Protein AF-A0A525J4W5-F1 (afdb_monomer_lite)

Structure (mmCIF, N/CA/C/O backbone):
data_AF-A0A525J4W5-F1
#
_entry.id   AF-A0A525J4W5-F1
#
loop_
_atom_site.group_PDB
_atom_site.id
_atom_site.type_symbol
_atom_site.label_atom_id
_atom_site.label_alt_id
_atom_site.label_comp_id
_atom_site.label_asym_id
_atom_site.label_entity_id
_atom_site.label_seq_id
_atom_site.pdbx_PDB_ins_code
_atom_site.Cartn_x
_atom_site.Cartn_y
_atom_site.Cartn_z
_atom_site.occupancy
_atom_site.B_iso_or_equiv
_atom_site.auth_seq_id
_atom_site.auth_comp_id
_atom_site.auth_asym_id
_atom_site.auth_atom_id
_atom_site.pdbx_PDB_model_num
ATOM 1 N N . MET A 1 1 ? 11.379 -13.369 -15.551 1.00 76.50 1 MET A N 1
ATOM 2 C CA . MET A 1 1 ? 10.870 -12.476 -14.493 1.00 76.50 1 MET A CA 1
ATOM 3 C C . MET A 1 1 ? 11.887 -11.374 -14.277 1.00 76.50 1 MET A C 1
ATOM 5 O O . MET A 1 1 ? 13.053 -11.685 -14.052 1.00 76.50 1 MET A O 1
ATOM 9 N N . SER A 1 2 ? 11.484 -10.116 -14.409 1.00 96.88 2 SER A N 1
ATOM 10 C CA . SER A 1 2 ? 12.323 -8.958 -14.116 1.00 96.88 2 SER A CA 1
ATOM 11 C C . SER A 1 2 ? 12.387 -8.702 -12.607 1.00 96.88 2 SER A C 1
ATOM 13 O O . SER A 1 2 ? 11.524 -9.134 -11.840 1.00 96.88 2 SER A O 1
ATOM 15 N N . MET A 1 3 ? 13.409 -7.968 -12.163 1.00 97.56 3 MET A N 1
ATOM 16 C CA . MET A 1 3 ? 13.510 -7.566 -10.757 1.00 97.56 3 MET A CA 1
ATOM 17 C C . MET A 1 3 ? 12.308 -6.714 -10.323 1.00 97.56 3 MET A C 1
ATOM 19 O O . MET A 1 3 ? 11.865 -6.820 -9.184 1.00 97.56 3 MET A O 1
ATOM 23 N N . ASP A 1 4 ? 11.769 -5.881 -11.215 1.00 97.81 4 ASP A N 1
ATOM 24 C CA . ASP A 1 4 ? 10.604 -5.051 -10.909 1.00 97.81 4 ASP A CA 1
ATOM 25 C C . ASP A 1 4 ? 9.332 -5.893 -10.724 1.00 97.81 4 ASP A C 1
ATOM 27 O O . ASP A 1 4 ? 8.595 -5.701 -9.757 1.00 97.81 4 ASP A O 1
ATOM 31 N N . GLU A 1 5 ? 9.139 -6.916 -11.564 1.00 98.12 5 GLU A N 1
ATOM 32 C CA . GLU A 1 5 ? 8.046 -7.884 -11.413 1.00 98.12 5 GLU A CA 1
ATOM 33 C C . GLU A 1 5 ? 8.126 -8.616 -10.069 1.00 98.12 5 GLU A C 1
ATOM 35 O O . GLU A 1 5 ? 7.115 -8.743 -9.377 1.00 98.12 5 GLU A O 1
ATOM 40 N N . LEU A 1 6 ? 9.327 -9.042 -9.660 1.00 98.50 6 LEU A N 1
ATOM 41 C CA . LEU A 1 6 ? 9.544 -9.685 -8.360 1.00 98.50 6 LEU A CA 1
ATOM 42 C C . LEU A 1 6 ? 9.205 -8.745 -7.195 1.00 98.50 6 LEU A C 1
ATOM 44 O O . LEU A 1 6 ? 8.555 -9.161 -6.234 1.00 98.50 6 LEU A O 1
ATOM 48 N N . LYS A 1 7 ? 9.585 -7.464 -7.286 1.00 98.50 7 LYS A N 1
ATOM 49 C CA . LYS A 1 7 ? 9.230 -6.452 -6.278 1.00 98.50 7 LYS A CA 1
ATOM 50 C C . LYS A 1 7 ? 7.721 -6.251 -6.192 1.00 98.50 7 LYS A C 1
ATOM 52 O O . LYS A 1 7 ? 7.173 -6.214 -5.091 1.00 98.50 7 LYS A O 1
ATOM 57 N N . ARG A 1 8 ? 7.038 -6.168 -7.334 1.00 98.31 8 ARG A N 1
ATOM 58 C CA . ARG A 1 8 ? 5.581 -6.014 -7.383 1.00 98.31 8 ARG A CA 1
ATOM 59 C C . ARG A 1 8 ? 4.850 -7.233 -6.815 1.00 98.31 8 ARG A C 1
ATOM 61 O O . ARG A 1 8 ? 3.877 -7.065 -6.085 1.00 98.31 8 ARG A O 1
ATOM 68 N N . GLN A 1 9 ? 5.338 -8.446 -7.079 1.00 98.44 9 GLN A N 1
ATOM 69 C CA . GLN A 1 9 ? 4.793 -9.676 -6.491 1.00 98.44 9 GLN A CA 1
ATOM 70 C C . GLN A 1 9 ? 4.983 -9.724 -4.971 1.00 98.44 9 GLN A C 1
ATOM 72 O O . GLN A 1 9 ? 4.029 -10.013 -4.250 1.00 98.44 9 GLN A O 1
ATOM 77 N N . AL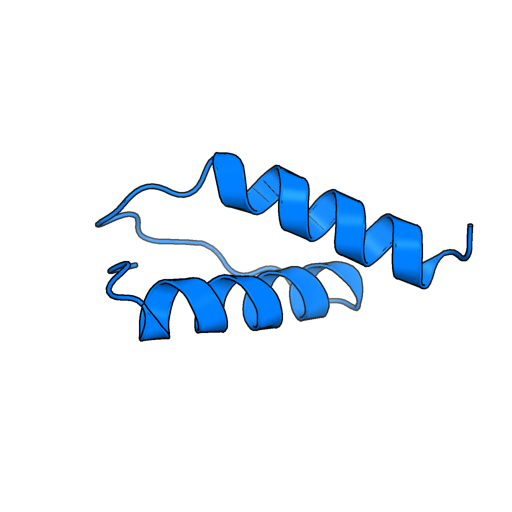A A 1 10 ? 6.175 -9.382 -4.473 1.00 98.44 10 ALA A N 1
ATOM 78 C CA . ALA A 1 10 ? 6.437 -9.308 -3.036 1.00 98.44 10 ALA A CA 1
ATOM 79 C C . ALA A 1 10 ? 5.515 -8.290 -2.340 1.00 98.44 10 ALA A C 1
ATOM 81 O O . ALA A 1 10 ? 4.923 -8.594 -1.304 1.00 98.44 10 ALA A O 1
ATOM 82 N N . ALA A 1 11 ? 5.331 -7.112 -2.944 1.00 98.50 11 ALA A N 1
ATOM 83 C CA . ALA A 1 11 ? 4.394 -6.098 -2.466 1.00 98.50 11 ALA A CA 1
ATOM 84 C C . ALA A 1 11 ? 2.936 -6.598 -2.451 1.00 98.50 11 ALA A C 1
ATOM 86 O O . ALA A 1 11 ? 2.226 -6.408 -1.464 1.00 98.50 11 ALA A O 1
ATOM 87 N N . GLY A 1 12 ? 2.498 -7.289 -3.509 1.00 98.38 12 GLY A N 1
ATOM 88 C CA . GLY A 1 12 ? 1.171 -7.907 -3.575 1.00 98.38 12 GLY A CA 1
ATOM 89 C C . GLY A 1 12 ? 0.948 -8.956 -2.483 1.00 98.38 12 GLY A C 1
ATOM 90 O O . GLY A 1 12 ? -0.084 -8.936 -1.817 1.00 98.38 12 GLY A O 1
ATOM 91 N N . ARG A 1 13 ? 1.943 -9.814 -2.227 1.00 98.50 13 ARG A N 1
ATOM 92 C CA . ARG A 1 13 ? 1.871 -10.819 -1.157 1.00 98.50 13 ARG A CA 1
ATOM 93 C C . ARG A 1 13 ? 1.785 -10.184 0.230 1.00 98.50 13 ARG A C 1
ATOM 95 O O . ARG A 1 13 ? 1.057 -10.695 1.079 1.00 98.50 13 ARG A O 1
ATOM 102 N N . ALA A 1 14 ? 2.505 -9.083 0.460 1.00 98.31 14 ALA A N 1
ATOM 103 C CA . ALA A 1 14 ? 2.459 -8.341 1.718 1.00 98.31 14 ALA A CA 1
ATOM 104 C C . ALA A 1 14 ? 1.066 -7.744 1.992 1.00 98.31 14 ALA A C 1
ATOM 106 O O . ALA A 1 14 ? 0.622 -7.720 3.138 1.00 98.31 14 ALA A O 1
ATOM 107 N N . LEU A 1 15 ? 0.336 -7.325 0.951 1.00 97.62 15 LEU A N 1
ATOM 108 C CA . LEU A 1 15 ? -1.021 -6.786 1.098 1.00 97.62 15 LEU A CA 1
ATOM 109 C C . LEU A 1 15 ? -2.042 -7.793 1.619 1.00 97.62 15 LEU A C 1
ATOM 111 O O . LEU A 1 15 ? -3.049 -7.389 2.191 1.00 97.62 15 LEU A O 1
ATOM 115 N N . GLU A 1 16 ? -1.822 -9.094 1.453 1.00 97.75 16 GLU A N 1
ATOM 116 C CA . GLU A 1 16 ? -2.708 -10.116 2.027 1.00 97.75 16 GLU A CA 1
ATOM 117 C C . GLU A 1 16 ? -2.705 -10.122 3.563 1.00 97.75 16 GLU A C 1
ATOM 119 O O . GLU A 1 16 ? -3.635 -10.640 4.174 1.00 97.75 16 GLU A O 1
ATOM 124 N N . PHE A 1 17 ? -1.689 -9.528 4.192 1.00 97.94 17 PHE A N 1
ATOM 125 C CA . PHE A 1 17 ? -1.605 -9.405 5.647 1.00 97.94 17 PHE A CA 1
ATOM 126 C C . PHE A 1 17 ? -2.256 -8.125 6.183 1.00 97.94 17 PHE A C 1
ATOM 128 O O . PHE A 1 17 ? -2.457 -8.014 7.393 1.00 97.94 17 PHE A O 1
ATOM 135 N N . VAL A 1 18 ? -2.600 -7.176 5.306 1.00 97.69 18 VAL A N 1
ATOM 136 C CA . VAL A 1 18 ? -3.289 -5.940 5.687 1.00 97.69 18 VAL A CA 1
ATOM 137 C C . VAL A 1 18 ? -4.758 -6.240 5.956 1.00 97.69 18 VAL A C 1
ATOM 139 O O . VAL A 1 18 ? -5.437 -6.864 5.139 1.00 97.69 18 VAL A O 1
ATOM 142 N N . ARG A 1 19 ? -5.245 -5.770 7.102 1.00 96.88 19 ARG A N 1
ATOM 143 C CA . ARG A 1 19 ? -6.643 -5.869 7.522 1.00 96.88 19 ARG A CA 1
ATOM 144 C C . ARG A 1 19 ? -7.212 -4.472 7.724 1.00 96.88 19 ARG A C 1
ATOM 146 O O . ARG A 1 19 ? -6.466 -3.535 7.994 1.00 96.88 19 ARG A O 1
ATOM 153 N N . ASP A 1 20 ? -8.526 -4.379 7.605 1.00 97.69 20 ASP A N 1
ATOM 154 C CA . ASP A 1 20 ? -9.274 -3.149 7.836 1.00 97.69 20 ASP A CA 1
ATOM 155 C C . ASP A 1 20 ? -9.025 -2.589 9.250 1.00 97.69 20 ASP A C 1
ATOM 157 O O . ASP A 1 20 ? -8.895 -3.346 10.219 1.00 97.69 20 ASP A O 1
ATOM 161 N N . GLY A 1 21 ? -8.893 -1.269 9.352 1.00 97.75 21 GLY A N 1
ATOM 162 C CA . GLY A 1 21 ? -8.604 -0.525 10.578 1.00 97.75 21 GLY A CA 1
ATOM 163 C C . GLY A 1 21 ? -7.155 -0.600 11.079 1.00 97.75 21 GLY A C 1
ATOM 164 O O . GLY A 1 21 ? -6.859 -0.103 12.171 1.00 97.75 21 GLY A O 1
ATOM 165 N N . MET A 1 22 ? -6.230 -1.228 10.343 1.00 98.25 22 MET A N 1
ATOM 166 C CA . MET A 1 22 ? -4.819 -1.292 10.744 1.00 98.25 22 MET A CA 1
ATOM 167 C C . MET A 1 22 ? -4.102 0.040 10.534 1.00 98.25 22 MET A C 1
ATOM 169 O O . MET A 1 22 ? -4.065 0.539 9.422 1.00 98.25 22 MET A O 1
ATOM 173 N N . LYS A 1 23 ? -3.366 0.519 11.546 1.00 98.06 23 LYS A N 1
ATOM 174 C CA . LYS A 1 23 ? -2.352 1.569 11.349 1.00 98.06 23 LYS A CA 1
ATOM 175 C C . LYS A 1 23 ? -1.100 0.970 10.716 1.00 98.06 23 LYS A C 1
ATOM 177 O O . LYS A 1 23 ? -0.413 0.165 11.349 1.00 98.06 23 LYS A O 1
ATOM 182 N N . LEU A 1 24 ? -0.790 1.370 9.486 1.00 97.56 24 LEU A N 1
ATOM 183 C CA . LEU A 1 24 ? 0.335 0.823 8.725 1.00 97.56 24 LEU A CA 1
ATOM 184 C C . LEU A 1 24 ? 1.582 1.714 8.79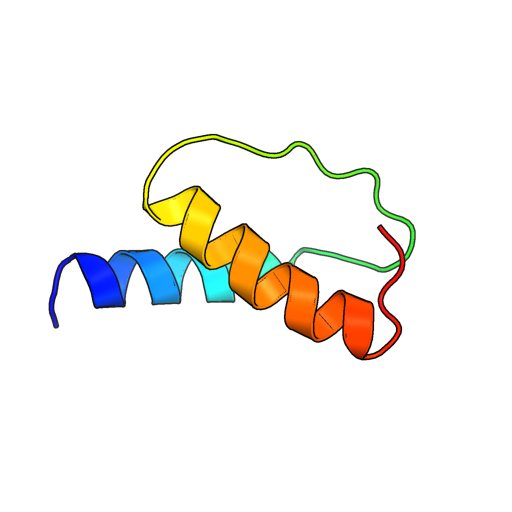1 1.00 97.56 24 LEU A C 1
ATOM 186 O O . LEU A 1 24 ? 1.521 2.924 8.589 1.00 97.56 24 LEU A O 1
ATOM 190 N N . GLY A 1 25 ? 2.744 1.093 9.004 1.00 97.81 25 GLY A N 1
ATOM 191 C CA . GLY A 1 25 ? 4.036 1.729 8.750 1.00 97.81 25 GLY A CA 1
ATOM 192 C C . GLY A 1 25 ? 4.390 1.644 7.265 1.00 97.81 25 GLY A C 1
ATOM 193 O O . GLY A 1 25 ? 4.372 0.556 6.689 1.00 97.81 25 GLY A O 1
ATOM 194 N N . LEU A 1 26 ? 4.736 2.772 6.643 1.00 97.62 26 LEU A N 1
ATOM 195 C CA . LEU A 1 26 ? 5.128 2.820 5.233 1.00 97.62 26 LEU A CA 1
ATOM 196 C C . LEU A 1 26 ? 6.649 2.910 5.101 1.00 97.62 26 LEU A C 1
ATOM 198 O O . LEU A 1 26 ? 7.271 3.889 5.511 1.00 97.62 26 LEU A O 1
ATOM 202 N N . GLY A 1 27 ? 7.246 1.868 4.521 1.00 95.69 27 GLY A N 1
ATOM 203 C CA . GLY A 1 27 ? 8.662 1.866 4.163 1.00 95.69 27 GLY A CA 1
ATOM 204 C C . GLY A 1 27 ? 8.963 2.736 2.937 1.00 95.69 27 GLY A C 1
ATOM 205 O O . GLY A 1 27 ? 8.065 3.251 2.273 1.00 95.69 27 GLY A O 1
ATOM 206 N N . THR A 1 28 ? 10.244 2.852 2.593 1.00 97.62 28 THR A N 1
ATOM 207 C CA . THR A 1 28 ? 10.720 3.571 1.401 1.00 97.62 28 THR A CA 1
ATOM 208 C C . THR A 1 28 ? 11.419 2.629 0.415 1.00 97.62 28 THR A C 1
ATOM 210 O O . THR A 1 28 ? 11.812 1.513 0.752 1.00 97.62 28 THR A O 1
ATOM 213 N N . GLY A 1 29 ? 11.554 3.068 -0.841 1.00 97.88 29 GLY A N 1
ATOM 214 C CA . GLY A 1 29 ? 12.219 2.319 -1.912 1.00 97.88 29 GLY A CA 1
ATOM 215 C C . GLY A 1 29 ? 11.267 1.713 -2.948 1.00 97.88 29 GLY A C 1
ATOM 216 O O . GLY A 1 29 ? 10.045 1.737 -2.813 1.00 97.88 29 GLY A O 1
ATOM 217 N N . SER A 1 30 ? 11.847 1.172 -4.023 1.00 98.00 30 SER A N 1
AT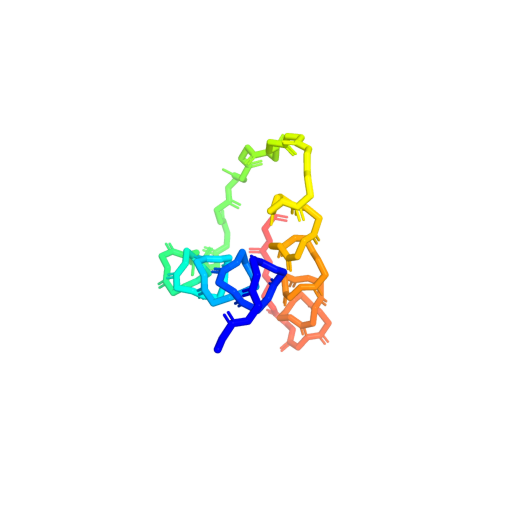OM 218 C CA . SER A 1 30 ? 11.095 0.716 -5.210 1.00 98.00 30 SER A CA 1
ATOM 219 C C . SER A 1 30 ? 10.067 -0.388 -4.927 1.00 98.00 30 SER A C 1
ATOM 221 O O . SER A 1 30 ? 9.023 -0.409 -5.564 1.00 98.00 30 SER A O 1
ATOM 223 N N . THR A 1 31 ? 10.299 -1.262 -3.945 1.00 98.19 31 THR A N 1
ATOM 224 C CA . THR A 1 31 ? 9.309 -2.276 -3.536 1.00 98.19 31 THR A CA 1
ATOM 225 C C . THR A 1 31 ? 8.155 -1.666 -2.741 1.00 98.19 31 THR A C 1
ATOM 227 O O . THR A 1 31 ? 6.997 -2.001 -2.977 1.00 98.19 31 THR A O 1
ATOM 230 N N . ALA A 1 32 ? 8.455 -0.736 -1.827 1.00 98.44 32 ALA A N 1
ATOM 231 C CA . ALA A 1 32 ? 7.436 -0.046 -1.039 1.00 98.44 32 ALA A CA 1
ATOM 232 C C . ALA A 1 32 ? 6.528 0.818 -1.927 1.00 98.44 32 ALA A C 1
ATOM 234 O O . ALA A 1 32 ? 5.325 0.874 -1.694 1.00 98.44 32 ALA A O 1
ATOM 235 N N . LYS A 1 33 ? 7.073 1.405 -3.003 1.00 98.44 33 LYS A N 1
ATOM 236 C CA . LYS A 1 33 ? 6.281 2.091 -4.036 1.00 98.44 33 LYS A CA 1
ATOM 237 C C . LYS A 1 33 ? 5.182 1.182 -4.604 1.00 98.44 33 LYS A C 1
ATOM 239 O O . LYS A 1 33 ? 4.017 1.566 -4.578 1.00 98.44 33 LYS A O 1
ATOM 244 N N . HIS A 1 34 ? 5.536 -0.031 -5.046 1.00 98.50 34 HIS A N 1
ATOM 245 C CA . HIS A 1 34 ? 4.557 -1.009 -5.548 1.00 98.50 34 HIS A CA 1
ATOM 246 C C . HIS A 1 34 ? 3.502 -1.362 -4.490 1.00 98.50 34 HIS A C 1
ATOM 248 O O . HIS A 1 34 ? 2.325 -1.498 -4.816 1.00 98.50 34 HIS A O 1
ATOM 254 N N . PHE A 1 35 ? 3.901 -1.480 -3.219 1.00 98.62 35 PHE A N 1
ATOM 255 C CA . PHE A 1 35 ? 2.967 -1.738 -2.119 1.00 98.62 35 PHE A CA 1
ATOM 256 C C . PHE A 1 35 ? 1.958 -0.601 -1.949 1.00 98.62 35 PHE A C 1
ATOM 258 O O . PHE A 1 35 ? 0.765 -0.874 -1.882 1.00 98.62 35 PHE A O 1
ATOM 265 N N . VAL A 1 36 ? 2.405 0.659 -1.941 1.00 98.25 36 VAL A N 1
ATOM 266 C CA . VAL A 1 36 ? 1.517 1.826 -1.800 1.00 98.25 36 VAL A CA 1
ATOM 267 C C . VAL A 1 36 ? 0.560 1.952 -2.987 1.00 98.25 36 VAL A C 1
ATOM 269 O 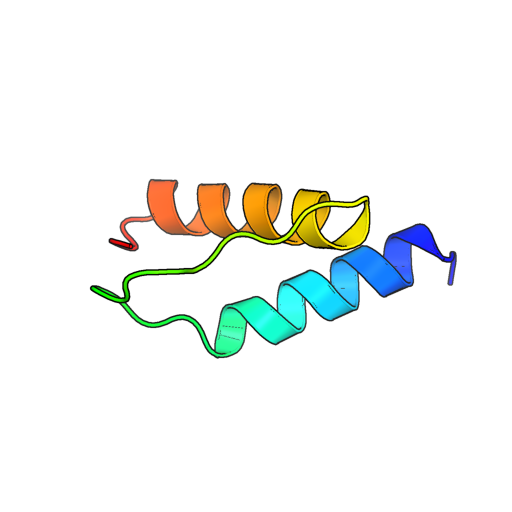O . VAL A 1 36 ? -0.623 2.217 -2.790 1.00 98.25 36 VAL A O 1
ATOM 272 N N . GLU A 1 37 ? 1.028 1.714 -4.215 1.00 98.31 37 GLU A N 1
ATOM 273 C CA . GLU A 1 37 ? 0.170 1.746 -5.409 1.00 98.31 37 GLU A CA 1
ATOM 274 C C . GLU A 1 37 ? -0.960 0.707 -5.334 1.00 98.31 37 GLU A C 1
ATOM 276 O O . GLU A 1 37 ? -2.128 1.025 -5.586 1.00 98.31 37 GLU A O 1
ATOM 281 N N . LEU A 1 38 ? -0.623 -0.527 -4.949 1.00 98.19 38 LEU A N 1
ATOM 282 C CA . LEU A 1 38 ? -1.588 -1.612 -4.788 1.00 98.19 38 LEU A CA 1
ATOM 283 C C . LEU A 1 38 ? -2.506 -1.393 -3.569 1.00 98.19 38 LEU A C 1
ATOM 285 O O . LEU A 1 38 ? -3.709 -1.647 -3.660 1.00 98.19 38 LEU A O 1
ATOM 289 N N . LEU A 1 39 ? -1.973 -0.876 -2.456 1.00 98.38 39 LEU A N 1
ATOM 290 C CA . LEU A 1 39 ? -2.746 -0.508 -1.267 1.00 98.38 39 LEU A CA 1
ATOM 291 C C . LEU A 1 39 ? -3.799 0.541 -1.622 1.00 98.38 39 LEU A C 1
ATOM 293 O O . LEU A 1 39 ? -4.968 0.373 -1.292 1.00 98.38 39 LEU A O 1
ATOM 297 N N . GLY A 1 40 ? -3.409 1.578 -2.367 1.00 98.25 40 GLY A N 1
ATOM 298 C CA . GLY A 1 40 ? -4.314 2.641 -2.792 1.00 98.25 40 GLY A CA 1
ATOM 299 C C . GLY A 1 40 ? -5.492 2.131 -3.626 1.00 98.25 40 GLY A C 1
ATOM 300 O O . GLY A 1 40 ? -6.583 2.688 -3.543 1.00 98.25 40 GLY A O 1
ATOM 301 N N . ALA A 1 41 ? -5.317 1.053 -4.399 1.00 97.94 41 ALA A N 1
ATOM 302 C CA . ALA A 1 41 ? -6.432 0.416 -5.101 1.00 97.94 41 ALA A CA 1
ATOM 303 C C . ALA A 1 41 ? -7.430 -0.247 -4.139 1.00 97.94 41 ALA A C 1
ATOM 305 O O . ALA A 1 41 ? -8.633 -0.142 -4.365 1.00 97.94 41 ALA A O 1
ATOM 306 N N . ARG A 1 42 ? -6.955 -0.876 -3.055 1.00 97.50 42 ARG A N 1
ATOM 307 C CA . ARG A 1 42 ? -7.825 -1.450 -2.016 1.00 97.50 42 ARG A CA 1
ATOM 308 C C . ARG A 1 42 ? -8.513 -0.379 -1.180 1.00 97.50 42 ARG A C 1
ATOM 310 O O . ARG A 1 42 ? -9.696 -0.519 -0.905 1.00 97.50 42 ARG A O 1
ATOM 317 N N . VAL A 1 43 ? -7.812 0.705 -0.851 1.00 98.19 43 VAL A N 1
ATOM 318 C CA . VAL A 1 43 ? -8.403 1.851 -0.141 1.00 98.19 43 VAL A CA 1
ATOM 319 C C . VAL A 1 43 ? -9.527 2.475 -0.963 1.00 98.19 43 VAL A C 1
ATOM 321 O O . VAL A 1 43 ? -10.630 2.660 -0.467 1.00 98.19 43 VAL A O 1
ATOM 324 N N . ARG A 1 44 ? -9.318 2.681 -2.272 1.00 98.19 44 ARG A N 1
ATOM 325 C CA . ARG A 1 44 ? -10.399 3.121 -3.176 1.00 98.19 44 ARG A CA 1
ATOM 326 C C . ARG A 1 44 ? -11.576 2.144 -3.252 1.00 98.19 44 ARG A C 1
ATOM 328 O O . ARG A 1 44 ? -12.672 2.562 -3.606 1.00 98.19 44 ARG A O 1
ATOM 335 N N . ALA A 1 45 ? -11.349 0.866 -2.956 1.00 97.56 45 ALA A N 1
ATOM 336 C CA . ALA A 1 45 ? -12.378 -0.166 -2.892 1.00 97.56 45 ALA A CA 1
ATOM 337 C C . ALA A 1 45 ? -13.014 -0.316 -1.493 1.00 97.56 45 ALA A C 1
ATOM 339 O O . ALA A 1 45 ? -13.825 -1.220 -1.307 1.00 97.56 45 ALA A O 1
ATOM 340 N N . GLY A 1 46 ? -12.672 0.553 -0.534 1.00 97.38 46 GLY A N 1
ATOM 341 C CA . GLY A 1 46 ? -13.289 0.608 0.795 1.00 97.38 46 GLY A CA 1
ATOM 342 C C . GLY A 1 46 ? -12.481 -0.023 1.931 1.00 97.38 46 GLY A C 1
ATOM 343 O O . GLY A 1 46 ? -13.055 -0.297 2.976 1.00 97.38 46 GLY A O 1
ATOM 344 N N . LEU A 1 47 ? -11.185 -0.291 1.738 1.00 97.75 47 LEU A N 1
ATOM 345 C CA . LEU A 1 47 ? -10.285 -0.652 2.839 1.00 97.75 47 LEU A CA 1
ATOM 346 C C . LEU A 1 47 ? -9.886 0.603 3.636 1.00 97.75 47 LEU A C 1
ATOM 348 O O .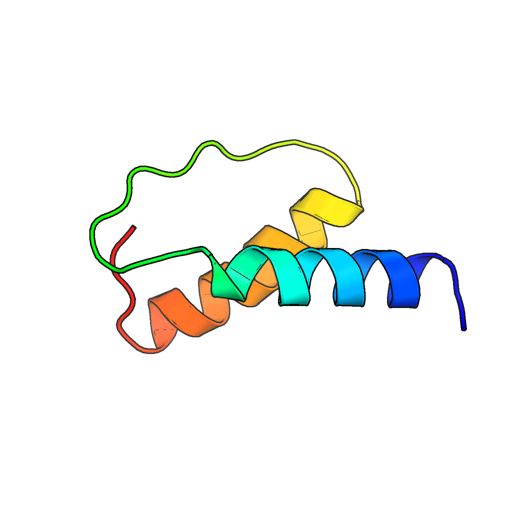 LEU A 1 47 ? -9.291 1.516 3.065 1.00 97.75 47 LEU A O 1
ATOM 352 N N . GLU A 1 48 ? -10.100 0.602 4.946 1.00 97.75 48 GLU A N 1
A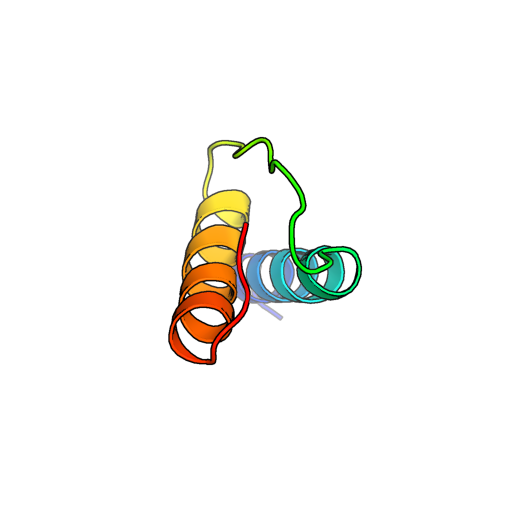TOM 353 C CA . GLU A 1 48 ? -9.686 1.670 5.862 1.00 97.75 48 GLU A CA 1
ATOM 354 C C . GLU A 1 48 ? -8.358 1.300 6.554 1.00 97.75 48 GLU A C 1
ATOM 356 O O . GLU A 1 48 ? -8.256 0.231 7.159 1.00 97.75 48 GLU A O 1
ATOM 361 N N . VAL A 1 49 ? -7.326 2.154 6.471 1.00 94.81 49 VAL A N 1
ATOM 362 C CA . VAL A 1 49 ? -5.982 1.972 7.085 1.00 94.81 49 VAL A CA 1
ATOM 363 C C . VAL A 1 49 ? -5.321 3.297 7.464 1.00 94.81 49 VAL A C 1
ATOM 365 O O . VAL A 1 49 ? -5.643 4.315 6.814 1.00 94.81 49 VAL A O 1
#

pLDDT: mean 97.45, std 3.1, range [76.5, 98.62]

Radius of gyration: 10.88 Å; chains: 1; bounding box: 27×16×26 Å

Sequence (49 aa):
MSMDELKRQAAGRALEFVRDGMKLGLGTGSTAKHFVELLGARVRAGLEV

Secondary structure (DSSP, 8-state):
--HHHHHHHHHHHHHTT--TT-------SHHHHHHHHHHHHHHHTT---

Foldseek 3Di:
DDPLVVLLVVLVVVCVPDAAPDDDDQDDDSSSVSNVVVVVVVVVVPRHD